Protein AF-A0A359EBB8-F1 (afdb_monomer)

Sequence (101 aa):
MQPPQICYLIAASPRSGSQLLVALLSATGLAGNPDEHFNPWYMGDATNFFPDDLLYCPEHIQRLMAEHTTPNGIFGSKAHFLQVTNFAAAICFSPQLPQII

Mean predicted aligned error: 7.9 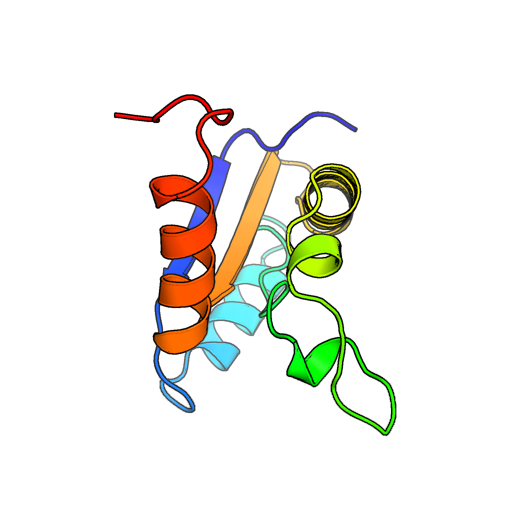Å

Solvent-accessible surface area (backbone atoms only — not comparable to full-atom values): 6062 Å² total; per-residue (Å²): 129,81,76,62,79,42,78,51,72,47,81,44,58,90,93,68,53,54,70,58,52,32,52,56,36,32,71,65,63,55,50,7,52,35,42,57,86,76,41,66,84,81,67,65,55,103,77,68,75,68,58,66,68,64,68,66,27,68,69,48,48,51,48,50,50,62,75,28,34,21,94,85,26,19,29,31,33,36,37,39,67,71,47,49,50,56,52,50,48,56,59,75,72,37,98,81,63,84,83,88,125

Foldseek 3Di:
DDAFPEEDEAEDAPPPCVVVVLVVLVVVLQAWNEEQLLDLVVVDDPVSDPDSCVSPPPVSVRVQRVVGARPNRHHYYYDYPVSVVSVVCCVVVDPPDPPDD

Structure (mmCIF, N/CA/C/O backbone):
data_AF-A0A359EBB8-F1
#
_entry.id   AF-A0A359EBB8-F1
#
loop_
_atom_site.group_PDB
_atom_site.id
_atom_site.type_symbol
_atom_site.label_atom_id
_atom_site.label_alt_id
_atom_site.label_comp_id
_atom_site.label_asym_id
_atom_site.label_entity_id
_atom_site.label_seq_id
_atom_site.pdbx_PDB_ins_code
_atom_site.Cartn_x
_atom_site.Cartn_y
_atom_site.Cartn_z
_atom_site.occupancy
_atom_site.B_iso_or_equiv
_atom_site.auth_seq_id
_atom_site.auth_comp_id
_atom_site.auth_asym_id
_atom_site.auth_atom_id
_atom_site.pdbx_PDB_model_num
ATOM 1 N N . MET A 1 1 ? -18.925 1.284 -1.491 1.00 57.94 1 MET A N 1
ATOM 2 C CA . MET A 1 1 ? -18.080 1.221 -0.278 1.00 57.94 1 MET A CA 1
ATOM 3 C C . MET A 1 1 ? -17.630 2.628 0.060 1.00 57.94 1 MET A C 1
ATOM 5 O O . MET A 1 1 ? -17.462 3.412 -0.867 1.00 57.94 1 MET A O 1
ATOM 9 N N . GLN A 1 2 ? -17.516 2.978 1.344 1.00 66.94 2 GLN A N 1
ATOM 10 C CA . GLN A 1 2 ? -16.935 4.271 1.716 1.00 66.94 2 GLN A CA 1
ATOM 11 C C . GLN A 1 2 ? -15.431 4.263 1.407 1.00 66.94 2 GLN A C 1
ATOM 13 O O . GLN A 1 2 ? -14.800 3.219 1.582 1.00 66.94 2 GLN A O 1
ATOM 18 N N . PRO A 1 3 ? -14.863 5.387 0.935 1.00 82.06 3 PRO A N 1
ATOM 19 C CA . PRO A 1 3 ? -13.420 5.504 0.769 1.00 82.06 3 PRO A CA 1
ATOM 20 C C . PRO A 1 3 ? -12.722 5.342 2.130 1.00 82.06 3 PRO A C 1
ATOM 22 O O . PRO A 1 3 ? -13.315 5.703 3.155 1.00 82.06 3 PRO A O 1
ATOM 25 N N . PRO A 1 4 ? -11.484 4.815 2.167 1.00 91.56 4 PRO A N 1
ATOM 26 C CA . PRO A 1 4 ? -10.729 4.733 3.406 1.00 91.56 4 PRO A CA 1
ATOM 27 C C . PRO A 1 4 ? -10.539 6.129 3.996 1.00 91.56 4 PRO A C 1
ATOM 29 O O . PRO A 1 4 ? -10.314 7.108 3.285 1.00 91.56 4 PRO A O 1
ATOM 32 N N . GLN A 1 5 ? -10.640 6.203 5.317 1.00 94.62 5 GLN A N 1
ATOM 33 C CA . GLN A 1 5 ? -10.427 7.426 6.083 1.00 94.62 5 GLN A CA 1
ATOM 34 C C . GLN A 1 5 ? -8.946 7.620 6.412 1.00 94.62 5 GLN A C 1
ATOM 36 O O . GLN A 1 5 ? -8.491 8.751 6.553 1.00 94.62 5 GLN A O 1
ATOM 41 N N . ILE A 1 6 ? -8.198 6.518 6.536 1.00 95.62 6 ILE A N 1
ATOM 42 C CA . ILE A 1 6 ? -6.771 6.515 6.855 1.00 95.62 6 ILE A CA 1
ATOM 43 C C . ILE A 1 6 ? -6.061 5.544 5.913 1.00 95.62 6 ILE A C 1
ATOM 45 O O . ILE A 1 6 ? -6.458 4.385 5.793 1.00 95.62 6 ILE A O 1
ATOM 49 N N . CYS A 1 7 ? -4.982 6.014 5.290 1.00 94.75 7 CYS A N 1
ATOM 50 C CA . CYS A 1 7 ? -4.116 5.219 4.428 1.00 94.75 7 CYS A CA 1
ATOM 51 C C . CYS A 1 7 ? -2.685 5.225 4.973 1.00 94.75 7 CYS A C 1
ATOM 53 O O . CYS A 1 7 ? -2.187 6.276 5.378 1.00 94.75 7 CYS A O 1
ATOM 55 N N . TYR A 1 8 ? -2.004 4.079 4.943 1.00 95.62 8 TYR A N 1
ATOM 56 C CA . TYR A 1 8 ? -0.578 3.997 5.268 1.00 95.62 8 TYR A CA 1
ATOM 57 C C . TYR A 1 8 ? 0.187 3.084 4.305 1.00 95.62 8 TYR A C 1
ATOM 59 O O . TYR A 1 8 ? -0.370 2.161 3.706 1.00 95.62 8 TYR A O 1
ATOM 67 N N . LEU A 1 9 ? 1.490 3.343 4.182 1.00 94.25 9 LEU A N 1
ATOM 68 C CA . LEU A 1 9 ? 2.412 2.569 3.358 1.00 94.25 9 LEU A CA 1
ATOM 69 C C . LEU A 1 9 ? 3.577 2.056 4.206 1.00 94.25 9 LEU A C 1
ATOM 71 O O . LEU A 1 9 ? 4.287 2.829 4.848 1.00 94.25 9 LEU A O 1
ATOM 75 N N . ILE A 1 10 ? 3.813 0.750 4.160 1.00 96.06 10 ILE A N 1
ATOM 76 C CA . ILE A 1 10 ? 5.006 0.121 4.719 1.00 96.06 10 ILE A CA 1
ATOM 77 C C . ILE A 1 10 ? 6.117 0.223 3.671 1.00 96.06 10 ILE A C 1
ATOM 79 O O . ILE A 1 10 ? 6.179 -0.573 2.732 1.00 96.06 10 ILE A O 1
ATOM 83 N N . ALA A 1 11 ? 7.000 1.208 3.831 1.00 93.75 11 ALA A N 1
ATOM 84 C CA . ALA A 1 11 ? 8.213 1.330 3.030 1.00 93.75 11 ALA A CA 1
ATOM 85 C C . ALA A 1 11 ? 9.299 0.401 3.592 1.00 93.75 11 ALA A C 1
ATOM 87 O O . ALA A 1 11 ? 9.736 0.554 4.733 1.00 93.75 11 ALA A O 1
ATOM 88 N N . ALA A 1 12 ? 9.721 -0.588 2.807 1.00 93.94 12 ALA A N 1
ATOM 89 C CA . ALA A 1 12 ? 10.635 -1.626 3.279 1.00 93.94 12 ALA A CA 1
ATOM 90 C C . ALA A 1 12 ? 11.589 -2.117 2.185 1.00 93.94 12 ALA A C 1
ATOM 92 O O . ALA A 1 12 ? 11.387 -1.874 1.001 1.00 93.94 12 ALA A O 1
ATOM 93 N N . SER A 1 13 ? 12.606 -2.893 2.555 1.00 92.31 13 SER A N 1
ATOM 94 C CA . SER A 1 13 ? 13.400 -3.697 1.618 1.00 92.31 13 SER A CA 1
ATOM 95 C C . SER A 1 13 ? 12.984 -5.177 1.669 1.00 92.31 13 SER A C 1
ATOM 97 O O . SER A 1 13 ? 12.343 -5.609 2.638 1.00 92.31 13 SER A O 1
ATOM 99 N N . PRO A 1 14 ? 13.296 -5.980 0.635 1.00 92.25 14 PRO A N 1
ATOM 100 C CA . PRO A 1 14 ? 13.040 -7.415 0.675 1.00 92.25 14 PRO A CA 1
ATOM 101 C C . PRO A 1 14 ? 13.698 -8.067 1.894 1.00 92.25 14 PRO A C 1
ATOM 103 O O . PRO A 1 14 ? 14.823 -7.736 2.257 1.00 92.25 14 PRO A O 1
ATOM 106 N N . ARG A 1 15 ? 12.990 -9.017 2.521 1.00 92.94 15 ARG A N 1
ATOM 107 C CA . ARG A 1 15 ? 13.465 -9.780 3.696 1.00 92.94 15 ARG A CA 1
ATOM 108 C C . ARG A 1 15 ? 13.773 -8.937 4.948 1.00 92.94 15 ARG A C 1
ATOM 110 O O . ARG A 1 15 ? 14.410 -9.438 5.865 1.00 92.94 15 ARG A O 1
ATOM 117 N N . SER A 1 16 ? 13.234 -7.721 5.053 1.00 96.31 16 SER A N 1
ATOM 118 C CA . SER A 1 16 ? 13.406 -6.839 6.221 1.00 96.31 16 SER A CA 1
ATOM 119 C C . SER A 1 16 ? 12.535 -7.177 7.444 1.00 96.31 16 SER A C 1
ATOM 121 O O . SER A 1 16 ? 12.488 -6.407 8.397 1.00 96.31 16 SER A O 1
ATOM 123 N N . GLY A 1 17 ? 11.766 -8.269 7.403 1.00 97.12 17 GLY A N 1
ATOM 124 C CA . GLY A 1 17 ? 10.704 -8.541 8.383 1.00 97.12 17 GLY A CA 1
ATOM 125 C C . GLY A 1 17 ? 9.377 -7.830 8.084 1.00 97.12 17 GLY A C 1
ATOM 126 O O . GLY A 1 17 ? 8.401 -8.035 8.796 1.00 97.12 17 GLY A O 1
ATOM 127 N N . SER A 1 18 ? 9.290 -7.065 6.993 1.00 96.75 18 SER A N 1
ATOM 128 C CA . SER A 1 18 ? 8.052 -6.392 6.571 1.00 96.75 18 SER A CA 1
ATOM 129 C C . SER A 1 18 ? 6.878 -7.346 6.324 1.00 96.75 18 SER A C 1
ATOM 131 O O . SER A 1 18 ? 5.753 -6.993 6.656 1.00 96.75 18 SER A O 1
ATOM 133 N N . GLN A 1 19 ? 7.125 -8.577 5.858 1.00 96.62 19 GLN A N 1
ATOM 134 C CA . GLN A 1 19 ? 6.070 -9.599 5.764 1.00 96.62 19 GLN A CA 1
ATOM 135 C C . GLN A 1 19 ? 5.534 -10.032 7.135 1.00 96.62 19 GLN A C 1
ATOM 137 O O . GLN A 1 19 ? 4.342 -10.280 7.274 1.00 96.62 19 GLN A O 1
ATOM 142 N N . LEU A 1 20 ? 6.394 -10.108 8.159 1.00 98.25 20 LEU A N 1
ATOM 143 C CA . LEU A 1 20 ? 5.950 -10.416 9.521 1.00 98.25 20 LEU A CA 1
ATOM 144 C C . LEU A 1 20 ? 5.082 -9.276 10.065 1.00 98.25 20 LEU A C 1
ATOM 146 O O . LEU A 1 20 ? 4.030 -9.531 10.640 1.00 98.25 20 LEU A O 1
ATOM 150 N N . LEU A 1 21 ? 5.494 -8.026 9.839 1.00 98.31 21 LEU A N 1
ATOM 151 C CA . LEU A 1 21 ? 4.704 -6.853 10.210 1.00 98.31 21 LEU A CA 1
ATOM 152 C C . LEU A 1 21 ? 3.336 -6.846 9.510 1.00 98.31 21 LEU A C 1
ATOM 154 O O . LEU A 1 21 ? 2.320 -6.666 10.175 1.00 98.31 21 LEU A O 1
ATOM 158 N N . VAL A 1 22 ? 3.305 -7.095 8.198 1.00 98.12 22 VAL A N 1
ATOM 159 C CA . VAL A 1 22 ? 2.072 -7.245 7.408 1.00 98.12 22 VAL A CA 1
ATOM 160 C C . VAL A 1 22 ? 1.143 -8.296 8.017 1.00 98.12 22 VAL A C 1
ATOM 162 O O . VAL A 1 22 ? -0.037 -8.018 8.232 1.00 98.12 22 VAL A O 1
ATOM 165 N N . ALA A 1 23 ? 1.670 -9.478 8.347 1.00 98.31 23 ALA A N 1
ATOM 166 C CA . ALA A 1 23 ? 0.876 -10.552 8.935 1.00 98.31 23 ALA A CA 1
ATOM 167 C C . ALA A 1 23 ? 0.278 -10.147 10.292 1.00 98.31 23 ALA A C 1
ATOM 169 O O . ALA A 1 23 ? -0.899 -10.398 10.546 1.00 98.31 23 ALA A O 1
ATOM 170 N N . LEU A 1 24 ? 1.060 -9.478 11.145 1.00 98.50 24 LEU A N 1
ATOM 171 C CA . LEU A 1 24 ? 0.595 -9.005 12.451 1.00 98.50 24 LEU A CA 1
ATOM 172 C C . LEU A 1 24 ? -0.476 -7.916 12.329 1.00 98.50 24 LEU A C 1
ATOM 174 O O . LEU A 1 24 ? -1.471 -7.970 13.045 1.00 98.50 24 LEU A O 1
ATOM 178 N N . LEU A 1 25 ? -0.302 -6.955 11.416 1.00 98.31 25 LEU A N 1
ATOM 179 C CA . LEU A 1 25 ? -1.282 -5.895 11.161 1.00 98.31 25 LEU A CA 1
ATOM 180 C C . LEU A 1 25 ? -2.594 -6.473 10.627 1.00 98.31 25 LEU A C 1
ATOM 182 O O . LEU A 1 25 ? -3.657 -6.155 11.156 1.00 98.31 25 LEU A O 1
ATOM 186 N N . SER A 1 26 ? -2.517 -7.384 9.659 1.00 97.75 26 SER A N 1
ATOM 187 C CA . SER A 1 26 ? -3.693 -8.058 9.095 1.00 97.75 26 SER A CA 1
ATOM 188 C C . SER A 1 26 ? -4.437 -8.874 10.156 1.00 97.75 26 SER A C 1
ATOM 190 O O . SER A 1 26 ? -5.662 -8.815 10.244 1.00 97.75 26 SER A O 1
ATOM 192 N N . ALA A 1 27 ? -3.706 -9.571 11.034 1.00 98.31 27 ALA A N 1
ATOM 193 C CA . ALA A 1 27 ? -4.286 -10.364 12.119 1.00 98.31 27 ALA A CA 1
ATOM 194 C C . ALA A 1 27 ? -5.082 -9.529 13.139 1.00 98.31 27 ALA A C 1
ATOM 196 O O . ALA A 1 27 ? -5.912 -10.083 13.859 1.00 98.31 27 ALA A O 1
ATOM 197 N N . THR A 1 28 ? -4.873 -8.209 13.201 1.00 97.88 28 THR A N 1
ATOM 198 C CA . THR A 1 28 ? -5.697 -7.336 14.052 1.00 97.88 28 THR A CA 1
ATOM 199 C C . THR A 1 28 ? -7.132 -7.195 13.547 1.00 97.88 28 THR A C 1
ATOM 201 O O . THR A 1 28 ? -8.012 -6.865 14.335 1.00 97.88 28 THR A O 1
ATOM 204 N N . GLY A 1 29 ? -7.376 -7.369 12.241 1.00 97.31 29 GLY A N 1
ATOM 205 C CA . GLY A 1 29 ? -8.648 -7.016 11.600 1.00 97.31 29 GLY A CA 1
ATOM 206 C C . GLY A 1 29 ? -8.975 -5.513 11.627 1.00 97.31 29 GLY A C 1
ATOM 207 O O . GLY A 1 29 ? -10.081 -5.122 11.257 1.00 97.31 29 GLY A O 1
ATOM 208 N N . LEU A 1 30 ? -8.034 -4.672 12.073 1.00 97.69 30 LEU A N 1
ATOM 209 C CA . LEU A 1 30 ? -8.210 -3.229 12.257 1.00 97.69 30 LEU A CA 1
ATOM 210 C C . LEU A 1 30 ? -7.299 -2.396 11.357 1.00 97.69 30 LEU A C 1
ATOM 212 O O . LEU A 1 30 ? -7.610 -1.240 11.100 1.00 97.69 30 LEU A O 1
ATOM 216 N N . ALA A 1 31 ? -6.162 -2.930 10.920 1.00 97.62 31 ALA A N 1
ATOM 217 C CA . ALA A 1 31 ? -5.131 -2.158 10.231 1.00 97.62 31 ALA A CA 1
ATOM 218 C C . ALA A 1 31 ? -5.157 -2.349 8.705 1.00 97.62 31 ALA A C 1
ATOM 220 O O . ALA A 1 31 ? -4.104 -2.347 8.069 1.00 97.62 31 ALA A O 1
ATOM 221 N N . GLY A 1 32 ? -6.332 -2.532 8.104 1.00 96.25 32 GLY A N 1
ATOM 222 C CA . GLY A 1 32 ? -6.433 -2.980 6.716 1.00 96.25 32 GLY A CA 1
ATOM 223 C C . GLY A 1 32 ? -5.920 -4.412 6.524 1.00 96.25 32 GLY A C 1
ATOM 224 O O . GLY A 1 32 ? -5.626 -5.128 7.483 1.00 96.25 32 GLY A O 1
ATOM 225 N N . ASN A 1 33 ? -5.789 -4.810 5.262 1.00 96.75 33 ASN A N 1
ATOM 226 C CA . ASN A 1 33 ? -5.129 -6.048 4.852 1.00 96.75 33 ASN A CA 1
ATOM 227 C C . ASN A 1 33 ? -3.921 -5.710 3.959 1.00 96.75 33 ASN A C 1
ATOM 229 O O . ASN A 1 33 ? -4.037 -5.816 2.736 1.00 96.75 33 ASN A O 1
ATOM 233 N N . PRO A 1 34 ? -2.817 -5.189 4.534 1.00 96.69 34 PRO A N 1
ATOM 234 C CA . PRO A 1 34 ? -1.678 -4.709 3.761 1.00 96.69 34 PRO A CA 1
ATOM 235 C C . PRO A 1 34 ? -0.974 -5.836 3.009 1.00 96.69 34 PRO A C 1
ATOM 237 O O . PRO A 1 34 ? -0.649 -6.861 3.588 1.00 96.69 34 PRO A O 1
ATOM 240 N N . ASP A 1 35 ? -0.632 -5.597 1.749 1.00 94.25 35 ASP A N 1
ATOM 241 C CA . ASP A 1 35 ? 0.263 -6.449 0.967 1.00 94.25 35 ASP A CA 1
ATOM 242 C C . ASP A 1 35 ? 0.977 -5.608 -0.105 1.00 94.25 35 ASP A C 1
ATOM 244 O O . ASP A 1 35 ? 0.796 -4.389 -0.182 1.00 94.25 35 ASP A O 1
ATOM 248 N N . GLU A 1 36 ? 1.801 -6.233 -0.941 1.00 90.56 36 GLU A N 1
ATOM 249 C CA . GLU A 1 36 ? 2.372 -5.612 -2.136 1.00 90.56 36 GLU A CA 1
ATOM 250 C C . GLU A 1 36 ? 1.347 -5.498 -3.272 1.0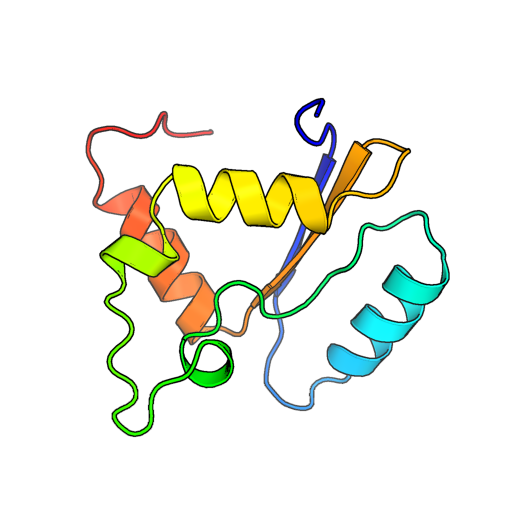0 90.56 36 GLU A C 1
ATOM 252 O O . GLU A 1 36 ? 1.564 -6.013 -4.368 1.00 90.56 36 GLU A O 1
ATOM 257 N N . HIS A 1 37 ? 0.236 -4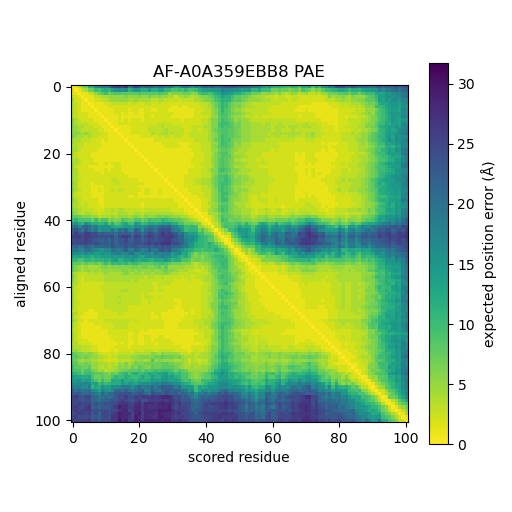.796 -3.034 1.00 88.00 37 HIS A N 1
ATOM 258 C CA . HIS A 1 37 ? -0.874 -4.672 -3.993 1.00 88.00 37 HIS A CA 1
ATOM 259 C C . HIS A 1 37 ? -0.462 -4.118 -5.365 1.00 88.00 37 HIS A C 1
ATOM 261 O O . HIS A 1 37 ? -1.166 -4.296 -6.347 1.00 88.00 37 HIS A O 1
ATOM 267 N N . PHE A 1 38 ? 0.685 -3.444 -5.423 1.00 80.88 38 PHE A N 1
ATOM 268 C CA . PHE A 1 38 ? 1.203 -2.760 -6.604 1.00 80.88 38 PHE A CA 1
ATOM 269 C C . PHE A 1 38 ? 2.507 -3.379 -7.097 1.00 80.88 38 PHE A C 1
ATOM 271 O O . PHE A 1 38 ? 3.343 -2.716 -7.712 1.00 80.88 38 PHE A O 1
ATOM 278 N N . ASN A 1 39 ? 2.734 -4.641 -6.746 1.00 83.50 39 ASN A N 1
ATOM 279 C CA . ASN A 1 39 ? 3.862 -5.391 -7.245 1.00 83.50 39 ASN A CA 1
ATOM 280 C C . ASN A 1 39 ? 3.476 -6.068 -8.570 1.00 83.50 39 ASN A C 1
ATOM 282 O O . ASN A 1 39 ? 2.672 -7.005 -8.555 1.00 83.50 39 ASN A O 1
ATOM 286 N N . PRO A 1 40 ? 4.091 -5.671 -9.699 1.00 74.00 40 PRO A N 1
ATOM 287 C CA . PRO A 1 40 ? 3.776 -6.249 -11.005 1.00 74.00 40 PRO A CA 1
ATOM 288 C C . PRO A 1 40 ? 4.061 -7.759 -11.068 1.00 74.00 40 PRO A C 1
ATOM 290 O O . PRO A 1 40 ? 3.426 -8.477 -11.836 1.00 74.00 40 PRO A O 1
ATOM 293 N N . TRP A 1 41 ? 4.956 -8.271 -10.215 1.00 71.62 41 TRP A N 1
ATOM 294 C CA . TRP A 1 41 ? 5.323 -9.687 -10.158 1.00 71.62 41 TRP A CA 1
ATOM 295 C C . TRP A 1 41 ? 4.242 -10.585 -9.534 1.00 71.62 41 TRP A C 1
ATOM 297 O O . TRP A 1 41 ? 4.245 -11.785 -9.796 1.00 71.62 41 TRP A O 1
ATOM 307 N N . TYR A 1 42 ? 3.317 -10.045 -8.727 1.00 65.75 42 TYR A N 1
ATOM 308 C CA . TYR A 1 42 ? 2.220 -10.828 -8.129 1.00 65.75 42 TYR A CA 1
ATOM 309 C C . TYR A 1 42 ? 0.929 -10.814 -8.960 1.00 65.75 42 TYR A C 1
ATOM 311 O O . TYR A 1 42 ? 0.009 -11.569 -8.654 1.00 65.75 42 TYR A O 1
ATOM 319 N N . MET A 1 43 ? 0.860 -9.998 -10.018 1.00 59.34 43 MET A N 1
ATOM 320 C CA . MET A 1 43 ? -0.366 -9.800 -10.804 1.00 59.34 43 MET A CA 1
ATOM 321 C C . MET A 1 43 ? -0.439 -10.610 -12.106 1.00 59.34 43 MET A C 1
ATOM 323 O O . MET A 1 43 ? -1.517 -10.718 -12.676 1.00 59.34 43 MET A O 1
ATOM 327 N N . GLY A 1 44 ? 0.669 -11.243 -12.508 1.00 48.72 44 GLY A N 1
ATOM 328 C CA . GLY A 1 44 ? 0.718 -12.432 -13.361 1.00 48.72 44 GLY A CA 1
ATOM 329 C C . GLY A 1 44 ? 0.091 -12.354 -14.760 1.00 48.72 44 GLY A C 1
ATOM 330 O O . GLY A 1 44 ? -1.111 -12.514 -14.936 1.00 48.72 44 GLY A O 1
AT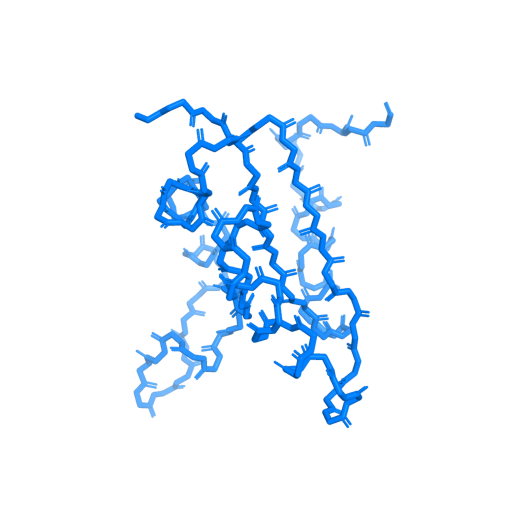OM 331 N N . ASP A 1 45 ? 0.951 -12.394 -15.774 1.00 44.03 45 ASP A N 1
ATOM 332 C CA . ASP A 1 45 ? 0.854 -13.446 -16.790 1.00 44.03 45 ASP A CA 1
ATOM 333 C C . ASP A 1 45 ? 2.248 -14.068 -17.009 1.00 44.03 45 ASP A C 1
ATOM 335 O O . ASP A 1 45 ? 3.247 -13.568 -16.487 1.00 44.03 45 ASP A O 1
ATOM 339 N N . ALA A 1 46 ? 2.333 -15.174 -17.757 1.00 42.69 46 ALA A N 1
ATOM 340 C CA . ALA A 1 46 ? 3.582 -15.898 -18.029 1.00 42.69 46 ALA A CA 1
ATOM 341 C C . ALA A 1 46 ? 4.670 -15.060 -18.747 1.00 42.69 46 ALA A C 1
ATOM 343 O O . ALA A 1 46 ? 5.768 -15.566 -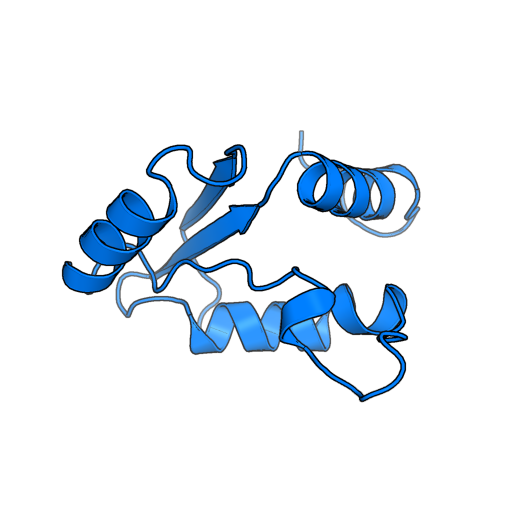18.982 1.00 42.69 46 ALA A O 1
ATOM 344 N N . THR A 1 47 ? 4.376 -13.803 -19.098 1.00 51.53 47 THR A N 1
ATOM 345 C CA . THR A 1 47 ? 5.263 -12.870 -19.799 1.00 51.53 47 THR A CA 1
ATOM 346 C C . THR A 1 47 ? 5.669 -11.646 -18.965 1.00 51.53 47 THR A C 1
ATOM 348 O O . THR A 1 47 ? 6.527 -10.888 -19.414 1.00 51.53 47 THR A O 1
ATOM 351 N N . ASN A 1 48 ? 5.144 -11.477 -17.738 1.00 53.88 48 ASN A N 1
ATOM 352 C CA . ASN A 1 48 ? 5.445 -10.355 -16.826 1.00 53.88 48 ASN A CA 1
ATOM 353 C C . ASN A 1 48 ? 5.206 -8.946 -17.411 1.00 53.88 48 ASN A C 1
ATOM 355 O O . ASN A 1 48 ? 5.792 -7.975 -16.934 1.00 53.88 48 ASN A O 1
ATOM 359 N N . PHE A 1 49 ? 4.327 -8.801 -18.401 1.00 53.88 49 PHE A N 1
ATOM 360 C CA . PHE A 1 49 ? 3.920 -7.494 -18.922 1.00 53.88 49 PHE A CA 1
ATOM 361 C C . PHE A 1 49 ? 2.498 -7.166 -18.466 1.00 53.88 49 PHE A C 1
ATOM 363 O O . PHE A 1 49 ? 1.562 -7.158 -19.260 1.00 53.88 49 PHE A O 1
ATOM 370 N N . PHE A 1 50 ? 2.323 -6.873 -17.175 1.00 58.22 50 PHE A N 1
ATOM 371 C CA . PHE A 1 50 ? 1.164 -6.084 -16.762 1.00 58.22 50 PHE A CA 1
ATOM 372 C C . PHE A 1 50 ? 1.518 -4.615 -17.028 1.00 58.22 50 PHE A C 1
ATOM 374 O O . PHE A 1 50 ? 2.476 -4.128 -16.426 1.00 58.22 50 PHE A O 1
ATOM 381 N N . PRO A 1 51 ? 0.843 -3.914 -17.957 1.00 63.16 51 PRO A N 1
ATOM 382 C CA . PRO A 1 51 ? 1.159 -2.521 -18.241 1.00 63.16 51 PRO A CA 1
ATOM 383 C C . PRO A 1 51 ? 0.978 -1.679 -16.977 1.00 63.16 51 PRO A C 1
ATOM 385 O O . PRO A 1 51 ? -0.070 -1.774 -16.330 1.00 63.16 51 PRO A O 1
ATOM 388 N N . ASP A 1 52 ? 1.963 -0.835 -16.660 1.00 65.31 52 ASP A N 1
ATOM 389 C CA . ASP A 1 52 ? 1.914 0.080 -15.511 1.00 65.31 52 ASP A CA 1
ATOM 390 C C . ASP A 1 52 ? 0.603 0.893 -15.500 1.00 65.31 52 ASP A C 1
ATOM 392 O O . ASP A 1 52 ? -0.015 1.070 -14.452 1.00 65.31 52 ASP A O 1
ATOM 396 N N . ASP A 1 53 ? 0.100 1.289 -16.673 1.00 67.88 53 ASP A N 1
ATOM 397 C CA . ASP A 1 53 ? -1.159 2.032 -16.812 1.00 67.88 53 ASP A CA 1
ATOM 398 C C . ASP A 1 53 ? -2.378 1.293 -16.234 1.00 67.88 53 ASP A C 1
ATOM 400 O O . ASP A 1 53 ? -3.282 1.933 -15.704 1.00 67.88 53 ASP A O 1
ATOM 404 N N . LEU A 1 54 ? -2.419 -0.043 -16.304 1.00 71.62 54 LEU A N 1
ATOM 405 C CA . LEU A 1 54 ? -3.505 -0.845 -15.722 1.00 71.62 54 LEU A CA 1
ATOM 406 C C . LEU A 1 54 ? -3.302 -1.092 -14.225 1.00 71.62 54 LEU A C 1
ATOM 408 O O . LEU A 1 54 ? -4.276 -1.249 -13.492 1.00 71.62 54 LEU A O 1
ATOM 412 N N . LEU A 1 55 ? -2.048 -1.124 -13.774 1.00 75.62 55 LEU A N 1
ATOM 413 C CA . LEU A 1 55 ? -1.694 -1.259 -12.362 1.00 75.62 55 LEU A CA 1
ATOM 414 C C . LEU A 1 55 ? -2.048 0.003 -11.568 1.00 75.62 55 LEU A C 1
ATOM 416 O O . LEU A 1 55 ? -2.450 -0.069 -10.408 1.00 75.62 55 LEU A O 1
ATOM 420 N N . TYR A 1 56 ? -1.903 1.165 -12.201 1.00 76.12 56 TYR A N 1
ATOM 421 C CA . TYR A 1 56 ? -2.137 2.464 -11.581 1.00 76.12 56 TYR A CA 1
ATOM 422 C C . TYR A 1 56 ? -3.436 3.133 -12.046 1.00 76.12 56 TYR A C 1
ATOM 424 O O . TYR A 1 56 ? -3.684 4.283 -11.675 1.00 76.12 56 TYR A O 1
ATOM 432 N N . CYS A 1 57 ? -4.290 2.450 -12.823 1.00 78.19 57 CYS A N 1
ATOM 433 C CA . CYS A 1 57 ? -5.558 3.047 -13.231 1.00 78.19 57 CYS A CA 1
ATOM 434 C C . CYS A 1 57 ? -6.466 3.299 -12.010 1.00 78.19 57 CYS A C 1
ATOM 436 O O . CYS A 1 57 ? -6.501 2.483 -11.075 1.00 78.19 57 CYS A O 1
ATOM 438 N N . PRO A 1 58 ? -7.221 4.416 -11.990 1.00 81.50 58 PRO A N 1
ATOM 439 C CA . PRO A 1 58 ? -8.086 4.765 -10.865 1.00 81.50 58 PRO A CA 1
ATOM 440 C C . PRO A 1 58 ? -9.068 3.656 -10.483 1.00 81.50 58 PRO A C 1
ATOM 442 O O . PRO A 1 58 ? -9.320 3.445 -9.300 1.00 81.50 58 PRO A O 1
ATOM 445 N N . GLU A 1 59 ? -9.595 2.919 -11.460 1.00 81.94 59 GLU A N 1
ATOM 446 C CA . GLU A 1 59 ? -10.553 1.837 -11.244 1.00 81.94 59 GLU A CA 1
ATOM 447 C C . GLU A 1 59 ? -9.920 0.668 -10.480 1.00 81.94 59 GLU A C 1
ATOM 449 O O . GLU A 1 59 ? -10.532 0.120 -9.559 1.00 81.94 59 GLU A O 1
ATOM 454 N N . HIS A 1 60 ? -8.682 0.302 -10.828 1.00 82.25 60 HIS A N 1
ATOM 455 C CA . HIS A 1 60 ? -7.953 -0.755 -10.135 1.00 82.25 60 HIS A CA 1
ATOM 456 C C . HIS A 1 60 ? -7.592 -0.334 -8.709 1.00 82.25 60 HIS A C 1
ATOM 458 O O . HIS A 1 60 ? -7.848 -1.083 -7.765 1.00 82.25 60 HIS A O 1
ATOM 464 N N . ILE A 1 61 ? -7.099 0.895 -8.531 1.00 83.81 61 ILE A N 1
ATOM 465 C CA . ILE A 1 61 ? -6.790 1.460 -7.211 1.00 83.81 61 ILE A CA 1
ATOM 466 C C . ILE A 1 61 ? -8.043 1.489 -6.326 1.00 83.81 61 ILE A C 1
ATOM 468 O O . ILE A 1 61 ? -8.002 1.044 -5.180 1.00 83.81 61 ILE A O 1
ATOM 472 N N . GLN A 1 62 ? -9.175 1.964 -6.852 1.00 86.00 62 GLN A N 1
ATOM 473 C CA . GLN A 1 62 ? -10.440 2.000 -6.115 1.00 86.00 62 GLN A CA 1
ATOM 474 C C . GLN A 1 62 ? -10.898 0.603 -5.700 1.00 86.00 62 GLN A C 1
ATOM 476 O O . GLN A 1 62 ? -11.370 0.424 -4.576 1.00 86.00 62 GLN A O 1
ATOM 481 N N . ARG A 1 63 ? -10.739 -0.390 -6.581 1.00 86.62 63 ARG A N 1
ATOM 482 C CA . ARG A 1 63 ? -11.062 -1.784 -6.277 1.00 86.62 63 ARG A CA 1
ATOM 483 C C . ARG A 1 63 ? -10.159 -2.351 -5.182 1.00 86.62 63 ARG A C 1
ATOM 485 O O . ARG A 1 63 ? -10.682 -2.899 -4.218 1.00 86.62 63 ARG A O 1
ATOM 492 N N . LEU A 1 64 ? -8.843 -2.159 -5.285 1.00 88.00 64 LEU A N 1
ATOM 493 C CA . LEU A 1 64 ? -7.888 -2.568 -4.250 1.00 88.00 64 LEU A CA 1
ATOM 494 C C . LEU A 1 64 ? -8.218 -1.925 -2.900 1.00 88.00 64 LEU A C 1
ATOM 496 O O . LEU A 1 64 ? -8.267 -2.599 -1.874 1.00 88.00 64 LEU A O 1
ATOM 500 N N . MET A 1 65 ? -8.495 -0.621 -2.887 1.00 90.19 65 MET A N 1
ATOM 501 C CA . MET A 1 65 ? -8.861 0.085 -1.660 1.00 90.19 65 MET A CA 1
ATOM 502 C C . MET A 1 65 ? -10.159 -0.464 -1.072 1.00 90.19 65 MET A C 1
ATOM 504 O O . MET A 1 65 ? -10.237 -0.669 0.134 1.00 90.19 65 MET A O 1
ATOM 508 N N . ALA A 1 66 ? -11.162 -0.744 -1.899 1.00 89.69 66 ALA A N 1
ATOM 509 C CA . ALA A 1 66 ? -12.423 -1.327 -1.461 1.00 89.69 66 ALA A CA 1
ATOM 510 C C . ALA A 1 66 ? -12.253 -2.741 -0.870 1.00 89.69 66 ALA A C 1
ATOM 512 O O . ALA A 1 66 ? -12.849 -3.045 0.159 1.00 89.69 66 ALA A O 1
ATOM 513 N N . GLU A 1 67 ? -11.430 -3.587 -1.490 1.00 92.06 67 GLU A N 1
ATOM 514 C CA . GLU A 1 67 ? -11.218 -4.979 -1.071 1.00 92.06 67 GLU A CA 1
ATOM 515 C C . GLU A 1 67 ? -10.342 -5.103 0.191 1.00 92.06 67 GLU A C 1
ATOM 517 O O . GLU A 1 67 ? -10.563 -6.001 1.003 1.00 92.06 67 GLU A O 1
ATOM 522 N N . HIS A 1 68 ? -9.377 -4.197 0.388 1.00 94.19 68 HIS A N 1
ATOM 523 C CA . HIS A 1 68 ? -8.357 -4.314 1.442 1.00 94.19 68 HIS A CA 1
ATOM 524 C C . HIS A 1 68 ? -8.516 -3.318 2.605 1.00 94.19 68 HIS A C 1
ATOM 526 O O . HIS A 1 68 ? -7.688 -3.295 3.522 1.00 94.19 68 HIS A O 1
ATOM 532 N N . THR A 1 69 ? -9.573 -2.501 2.593 1.00 96.06 69 THR A N 1
ATOM 533 C CA . THR A 1 69 ? -9.926 -1.606 3.706 1.00 96.06 69 THR A CA 1
ATOM 534 C C . THR A 1 69 ? -10.718 -2.359 4.772 1.00 96.06 69 THR A C 1
ATOM 536 O O . THR A 1 69 ? -11.739 -2.981 4.480 1.00 96.06 69 THR A O 1
ATOM 539 N N . THR A 1 70 ? -10.288 -2.280 6.031 1.00 96.31 70 THR A N 1
ATOM 540 C CA . THR A 1 70 ? -11.037 -2.856 7.161 1.00 96.31 70 THR A CA 1
ATOM 541 C C . THR A 1 70 ? -12.283 -2.023 7.500 1.00 96.31 70 THR A C 1
ATOM 543 O O . THR A 1 70 ? -12.334 -0.836 7.171 1.00 96.31 70 THR A O 1
ATOM 546 N N . PRO A 1 71 ? -13.300 -2.581 8.195 1.00 95.81 71 PRO A N 1
ATOM 547 C CA . PRO A 1 71 ? -14.560 -1.875 8.483 1.00 95.81 71 PRO A CA 1
ATOM 548 C C . PRO A 1 71 ? -14.416 -0.544 9.237 1.00 95.81 71 PRO A C 1
ATOM 550 O O . PRO A 1 71 ? -15.298 0.305 9.161 1.00 95.81 71 PRO A O 1
ATOM 553 N N . ASN A 1 72 ? -13.307 -0.347 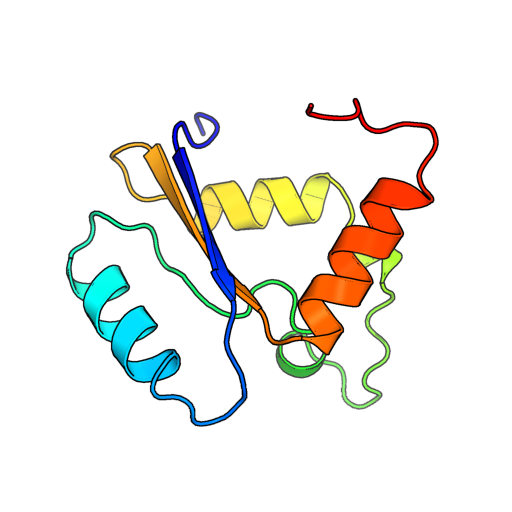9.952 1.00 96.06 72 ASN A N 1
ATOM 554 C CA . ASN A 1 72 ? -12.946 0.909 10.614 1.00 96.06 72 ASN A CA 1
ATOM 555 C C . ASN A 1 72 ? -12.295 1.947 9.671 1.00 96.06 72 ASN A C 1
ATOM 557 O O . ASN A 1 72 ? -11.766 2.946 10.148 1.00 96.06 72 ASN A O 1
ATOM 561 N N . GLY A 1 73 ? -12.312 1.722 8.353 1.00 95.75 73 GLY A N 1
ATOM 562 C CA . GLY A 1 73 ? -11.886 2.693 7.346 1.00 95.75 73 GLY A CA 1
ATOM 563 C C . GLY A 1 73 ? -10.375 2.791 7.128 1.00 95.75 73 GLY A C 1
ATOM 564 O O . GLY A 1 73 ? -9.922 3.806 6.600 1.00 95.75 73 GLY A O 1
ATOM 565 N N . ILE A 1 74 ? -9.593 1.782 7.528 1.00 97.44 74 ILE A N 1
ATOM 566 C CA . ILE A 1 74 ? -8.130 1.786 7.378 1.00 97.44 74 ILE A CA 1
ATOM 567 C C . ILE A 1 74 ? -7.705 0.956 6.165 1.00 97.44 74 ILE A C 1
ATOM 569 O O . ILE A 1 74 ? -8.020 -0.230 6.076 1.00 97.44 74 ILE A O 1
ATOM 573 N N . PHE A 1 75 ? -6.936 1.576 5.270 1.00 96.62 75 PHE A N 1
ATOM 574 C CA . PHE A 1 75 ? -6.243 0.929 4.159 1.00 96.62 75 PHE A CA 1
ATOM 575 C C . PHE A 1 75 ? -4.733 0.900 4.420 1.00 96.62 75 PHE A C 1
ATOM 577 O O . PHE A 1 75 ? -4.130 1.913 4.779 1.00 96.62 75 PHE A O 1
ATOM 584 N N . GLY A 1 76 ? -4.114 -0.257 4.206 1.00 96.12 76 GLY A N 1
ATOM 585 C CA . GLY A 1 76 ? -2.670 -0.439 4.307 1.00 96.12 76 GLY A CA 1
ATOM 586 C C . GLY A 1 76 ? -2.109 -1.050 3.033 1.00 96.12 76 GLY A C 1
ATOM 587 O O . GLY A 1 76 ? -2.772 -1.852 2.383 1.00 96.12 76 GLY A O 1
ATOM 588 N N . SER A 1 77 ? -0.875 -0.701 2.688 1.00 95.25 77 SER A N 1
ATOM 589 C CA . SER A 1 77 ? -0.124 -1.350 1.610 1.00 95.25 77 SER A CA 1
ATOM 590 C C . SER A 1 77 ? 1.355 -1.452 1.977 1.00 95.25 77 SER A C 1
ATOM 592 O O . SER A 1 77 ? 1.821 -0.792 2.910 1.00 95.25 77 SER A O 1
ATOM 594 N N . LYS A 1 78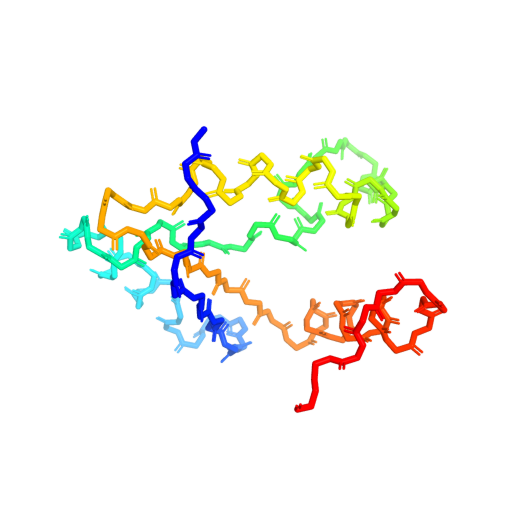 ? 2.117 -2.257 1.240 1.00 95.19 78 LYS A N 1
ATOM 595 C CA . LYS A 1 78 ? 3.574 -2.361 1.357 1.00 95.19 78 LYS A CA 1
ATOM 596 C C . LYS A 1 78 ? 4.214 -2.136 -0.005 1.00 95.19 78 LYS A C 1
ATOM 598 O O . LYS A 1 78 ? 3.721 -2.622 -1.016 1.00 95.19 78 LYS A O 1
ATOM 603 N N . ALA A 1 79 ? 5.348 -1.445 -0.016 1.00 92.19 79 ALA A N 1
ATOM 604 C CA . ALA A 1 79 ? 6.148 -1.293 -1.218 1.00 92.19 79 ALA A CA 1
ATOM 605 C C . ALA A 1 79 ? 7.648 -1.370 -0.919 1.00 92.19 79 ALA A C 1
ATOM 607 O O . ALA A 1 79 ? 8.145 -0.872 0.098 1.00 92.19 79 ALA A O 1
ATOM 608 N N . HIS A 1 80 ? 8.376 -1.988 -1.843 1.00 91.38 80 HIS A N 1
ATOM 609 C CA . HIS A 1 80 ? 9.828 -1.918 -1.914 1.00 91.38 80 HIS A CA 1
ATOM 610 C C . HIS A 1 80 ? 10.291 -0.678 -2.675 1.00 91.38 80 HIS A C 1
ATOM 612 O O . HIS A 1 80 ? 9.517 -0.088 -3.420 1.00 91.38 80 HIS A O 1
ATOM 618 N N . PHE A 1 81 ? 11.554 -0.273 -2.498 1.00 86.12 81 PHE A N 1
ATOM 619 C CA . PHE A 1 81 ? 12.074 0.997 -3.031 1.00 86.12 81 PHE A CA 1
ATOM 620 C C . PHE A 1 81 ? 11.704 1.245 -4.504 1.00 86.12 81 PHE A C 1
A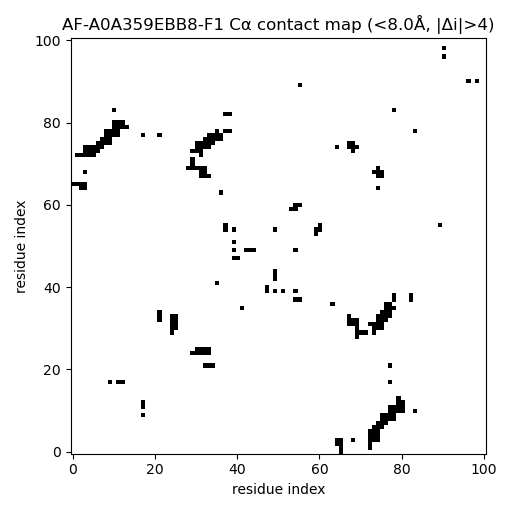TOM 622 O O . PHE A 1 81 ? 11.170 2.301 -4.820 1.00 86.12 81 PHE A O 1
ATOM 629 N N . LEU A 1 82 ? 11.889 0.249 -5.378 1.00 79.62 82 LEU A N 1
ATOM 630 C CA . LEU A 1 82 ? 11.550 0.372 -6.803 1.00 79.62 82 LEU A CA 1
ATOM 631 C C . LEU A 1 82 ? 10.040 0.521 -7.065 1.00 79.62 82 LEU A C 1
ATOM 633 O O . LEU A 1 82 ? 9.627 1.241 -7.966 1.00 79.62 82 LEU A O 1
ATOM 637 N N . GLN A 1 83 ? 9.197 -0.118 -6.255 1.00 78.88 83 GLN A N 1
ATOM 638 C CA . GLN A 1 83 ? 7.743 0.038 -6.356 1.00 78.88 83 GLN A CA 1
ATOM 639 C C . GLN A 1 83 ? 7.324 1.440 -5.891 1.00 78.88 83 GLN A C 1
ATOM 641 O O . GLN A 1 83 ? 6.496 2.077 -6.534 1.00 78.88 83 GLN A O 1
ATOM 646 N N . VAL A 1 84 ? 7.942 1.962 -4.820 1.00 78.56 84 VAL A N 1
ATOM 647 C CA . VAL A 1 84 ? 7.723 3.343 -4.352 1.00 78.56 84 VAL A CA 1
ATOM 648 C C . VAL A 1 84 ? 8.122 4.354 -5.425 1.00 78.56 84 VAL A C 1
ATOM 650 O O . VAL A 1 84 ? 7.404 5.327 -5.639 1.00 78.56 84 VAL A O 1
ATOM 653 N N . THR A 1 85 ? 9.236 4.133 -6.129 1.00 76.50 85 THR A N 1
ATOM 654 C CA . THR A 1 85 ? 9.645 5.033 -7.215 1.00 76.50 85 THR A CA 1
ATOM 655 C C . THR A 1 85 ? 8.680 4.993 -8.394 1.00 76.50 85 THR A C 1
ATOM 657 O O . THR A 1 85 ? 8.383 6.054 -8.933 1.00 76.50 85 THR A O 1
ATOM 660 N N . ASN A 1 86 ? 8.134 3.827 -8.756 1.00 71.56 86 ASN A N 1
ATOM 661 C CA . ASN A 1 86 ? 7.133 3.724 -9.826 1.00 71.56 86 ASN A CA 1
ATOM 662 C C . ASN A 1 86 ? 5.859 4.505 -9.472 1.00 71.56 86 ASN A C 1
ATOM 664 O O . ASN A 1 86 ? 5.347 5.277 -10.279 1.00 71.56 86 ASN A O 1
ATOM 668 N N . PHE A 1 87 ? 5.418 4.395 -8.219 1.00 67.44 87 PHE A N 1
ATOM 669 C CA . PHE A 1 87 ? 4.313 5.182 -7.682 1.00 67.44 87 PHE A CA 1
ATOM 670 C C . PHE A 1 87 ? 4.550 6.689 -7.707 1.00 67.44 87 PHE A C 1
ATOM 672 O O . PHE A 1 87 ? 3.711 7.452 -8.181 1.00 67.44 87 PHE A O 1
ATOM 679 N N . ALA A 1 88 ? 5.685 7.128 -7.162 1.00 67.19 88 ALA A N 1
ATOM 680 C CA . ALA A 1 88 ? 6.010 8.543 -7.078 1.00 67.19 88 ALA A CA 1
ATOM 681 C C . ALA A 1 88 ? 6.193 9.148 -8.475 1.00 67.19 88 ALA A C 1
ATOM 683 O O . ALA A 1 88 ? 5.759 10.271 -8.714 1.00 67.19 88 ALA A O 1
ATOM 684 N N . ALA A 1 89 ? 6.775 8.398 -9.414 1.00 60.66 89 ALA A N 1
ATOM 685 C CA . ALA A 1 89 ? 6.885 8.816 -10.805 1.00 60.66 89 ALA A CA 1
ATOM 686 C C . ALA A 1 89 ? 5.504 8.995 -11.456 1.00 60.66 89 ALA A C 1
ATOM 688 O O . ALA A 1 89 ? 5.284 10.014 -12.107 1.00 60.66 89 ALA A O 1
ATOM 689 N N . ALA A 1 90 ? 4.554 8.082 -11.220 1.00 59.12 90 ALA A N 1
ATOM 690 C CA . ALA A 1 90 ? 3.186 8.220 -11.723 1.00 59.12 90 ALA A CA 1
ATOM 691 C C . ALA A 1 90 ? 2.487 9.494 -11.201 1.00 59.12 90 ALA A C 1
ATOM 693 O O . ALA A 1 90 ? 1.755 10.143 -11.942 1.00 59.12 90 ALA A O 1
ATOM 694 N N . ILE A 1 91 ? 2.748 9.902 -9.954 1.00 57.66 91 ILE A N 1
ATOM 695 C CA . ILE A 1 91 ? 2.170 11.123 -9.361 1.00 57.66 91 ILE A CA 1
ATOM 696 C C . ILE A 1 91 ? 2.899 12.390 -9.840 1.00 57.66 91 ILE A C 1
ATOM 698 O O . ILE A 1 91 ? 2.259 13.388 -10.166 1.00 57.66 91 ILE A O 1
ATOM 702 N N . CYS A 1 92 ? 4.232 12.367 -9.907 1.00 47.06 92 CYS A N 1
ATOM 703 C CA . CYS A 1 92 ? 5.044 13.526 -10.294 1.00 47.06 92 CYS A CA 1
ATOM 704 C C . CYS A 1 92 ? 4.981 13.845 -11.796 1.00 47.06 92 CYS A C 1
ATOM 706 O O . CYS A 1 92 ? 5.202 14.995 -12.173 1.00 47.06 92 CYS A O 1
ATOM 708 N N . PHE A 1 93 ? 4.685 12.862 -12.651 1.00 45.28 93 PHE A N 1
ATOM 709 C CA . PHE A 1 93 ? 4.600 13.048 -14.105 1.00 45.28 93 PHE A CA 1
ATOM 710 C C . PHE A 1 93 ? 3.172 13.014 -14.665 1.00 45.28 93 PHE A C 1
ATOM 712 O O . PHE A 1 93 ? 3.002 13.182 -15.872 1.00 45.28 93 PHE A O 1
ATOM 719 N N . SER A 1 94 ? 2.143 12.864 -13.822 1.00 42.81 94 SER A N 1
ATOM 720 C CA . SER A 1 94 ? 0.749 12.964 -14.260 1.00 42.81 94 SER A CA 1
ATOM 721 C C . SER A 1 94 ? 0.194 14.375 -14.009 1.00 42.81 94 SER A C 1
ATOM 723 O O . SER A 1 94 ? -0.018 14.758 -12.856 1.00 42.81 94 SER A O 1
ATOM 725 N N . PRO A 1 95 ? -0.086 15.177 -15.055 1.00 44.03 95 PRO A N 1
ATOM 726 C CA . PRO A 1 95 ? -0.579 16.552 -14.916 1.00 44.03 95 PRO A CA 1
ATOM 727 C C . PRO A 1 95 ? -2.024 16.664 -14.385 1.00 44.03 95 PRO A C 1
ATOM 729 O O . PRO A 1 95 ? -2.588 17.757 -14.396 1.00 44.03 95 PRO A O 1
ATOM 732 N N . GLN A 1 96 ? -2.655 15.561 -13.960 1.00 44.06 96 GLN A N 1
ATOM 733 C CA . GLN A 1 96 ? -4.098 15.484 -13.681 1.00 44.06 96 GLN A CA 1
ATOM 734 C C . GLN A 1 96 ? -4.475 14.970 -12.282 1.00 44.06 96 GLN A C 1
ATOM 736 O O . GLN A 1 96 ? -5.666 14.898 -11.983 1.00 44.06 96 GLN A O 1
ATOM 741 N N . LEU A 1 97 ? -3.520 14.659 -11.399 1.00 40.28 97 LEU A N 1
ATOM 742 C CA . LEU A 1 97 ? -3.833 14.339 -10.000 1.00 40.28 97 LEU A CA 1
ATOM 743 C C . LEU A 1 97 ? -3.536 15.546 -9.095 1.00 40.28 97 LEU A C 1
ATOM 745 O O . LEU A 1 97 ? -2.486 16.175 -9.254 1.00 40.28 97 LEU A O 1
ATOM 749 N N . PRO A 1 98 ? -4.443 15.905 -8.164 1.00 35.06 98 PRO A N 1
ATOM 750 C CA . PRO A 1 98 ? -4.210 17.013 -7.250 1.00 35.06 98 PRO A CA 1
ATOM 751 C C . PRO A 1 98 ? -2.951 16.722 -6.432 1.00 35.06 98 PRO A C 1
ATOM 753 O O . PRO A 1 98 ? -2.856 15.695 -5.762 1.00 35.06 98 PRO A O 1
ATOM 756 N N . GLN A 1 99 ? -1.979 17.626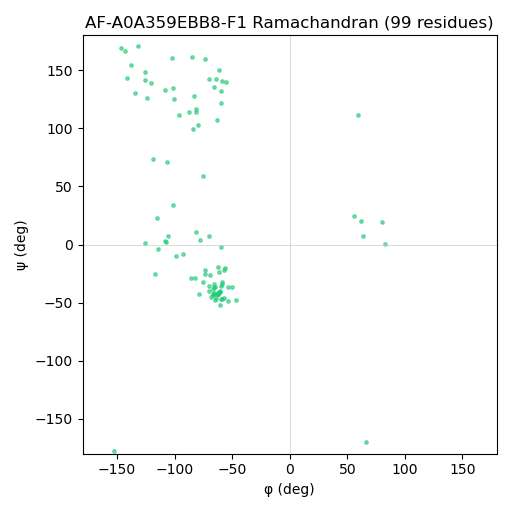 -6.521 1.00 37.06 99 GLN A N 1
ATOM 757 C CA . GLN A 1 99 ? -0.769 17.588 -5.711 1.00 37.06 99 GLN A CA 1
ATOM 758 C C . GLN A 1 99 ? -1.194 17.740 -4.247 1.00 37.06 99 GLN A C 1
ATOM 760 O O . GLN A 1 99 ? -1.642 18.811 -3.838 1.00 37.06 99 GLN A O 1
ATOM 765 N N . ILE A 1 100 ? -1.123 16.654 -3.479 1.00 36.03 100 ILE A N 1
ATOM 766 C CA . ILE A 1 100 ? -1.354 16.692 -2.035 1.00 36.03 100 ILE A CA 1
ATOM 767 C C . ILE A 1 100 ? -0.054 17.202 -1.406 1.00 36.03 100 ILE A C 1
ATOM 769 O O . ILE A 1 100 ? 0.926 16.462 -1.328 1.00 36.03 100 ILE A O 1
ATOM 773 N N . ILE A 1 101 ? -0.056 18.477 -1.010 1.00 36.56 101 ILE A N 1
ATOM 774 C CA . ILE A 1 101 ? 0.901 19.086 -0.074 1.00 36.56 101 ILE A CA 1
ATOM 775 C C . ILE A 1 101 ? 0.131 19.421 1.199 1.00 36.56 101 ILE A C 1
ATOM 777 O O . ILE A 1 101 ? -0.961 20.020 1.066 1.00 36.56 101 ILE A O 1
#

Secondary structure (DSSP, 8-state):
-PPPSEEEEEEE-TTSSHHHHHHHHHHTTSS-----TT-HHHH--TT----HHHHS-HHHHHHHHHHH--TTSEEEEEEEHHHHHHHHHHHHS-TTS----

Radius of gyration: 13.95 Å; Cα contacts (8 Å, |Δi|>4): 128; chains: 1; bounding box: 32×35×34 Å

pLDDT: mean 79.59, std 19.37, range [35.06, 98.5]

Nearest PDB structures (foldseek):
  1tex-assembly2_D  TM=6.252E-01  e=2.039E-05  Mycolicibacterium smegmatis
  3uie-assembly2_C  TM=4.071E-01  e=1.103E+00  Arabidopsis thaliana
  4xru-assembly1_D  TM=5.038E-01  e=4.571E+00  Capnocytophaga gingivalis ATCC 33624